Protein AF-A0AA39IF37-F1 (afdb_monomer)

Radius of gyration: 26.63 Å; Cα contacts (8 Å, |Δi|>4): 90; chains: 1; bounding box: 56×26×100 Å

Sequence (165 aa):
MCSSSFPDVAKPKHVRLLFFLTLSLYVSSSVAFTWYSEYILIVRINFGIIYYIMMTFAILLRKHELLIVGAFAIFKTLFSSFMFCVSIYYLWHGEYLTALENLGSVAICALSLYYGYVAYFFYHYHAHLKKVEKDAILEVYESIRRQQYQQTTAQPKEENGSALA

Foldseek 3Di:
DDPPPDQDLVDLVSVVVLLVVLVVVLVVVLVVCVVPDVVVNVVSPVVVVVLSVLQVCCSVVVPCVLVSLLVSLVVLLVVLVVLLVVLVVCCVVVPPPDPVSVVVSVVSNVVSVVSNVVSVSSVVSSVVVVVVVVVVVVVVVVVVVVVVVVVVVPDDPPDDDDDDD

Nearest PDB structures (foldseek):
  6grj-assembly1_I  TM=5.229E-01  e=5.613E+00  Aeromonas hydrophila

Mean predicted aligned error: 9.92 Å

Solvent-accessible surface area (backbone atoms only — not comparable to full-atom values): 9112 Å² total; per-residue (Å²): 137,80,84,75,72,66,81,48,68,90,39,70,68,43,53,51,50,52,48,52,52,52,49,51,52,49,53,52,50,54,58,62,44,50,80,74,39,73,73,65,40,61,62,54,53,57,58,49,51,53,52,52,52,51,43,51,49,21,73,72,65,54,83,54,30,58,64,42,40,43,51,48,16,52,51,29,38,54,51,13,53,51,37,34,53,53,18,54,52,49,60,72,59,35,92,81,48,54,75,66,53,51,52,50,26,53,51,39,34,55,51,13,54,50,35,36,51,51,14,52,52,34,43,52,32,30,55,49,49,55,49,54,53,51,54,52,52,48,53,54,52,51,51,53,52,51,52,51,54,52,56,66,69,66,58,73,90,85,82,83,88,87,89,86,130

Structure (mmCIF, N/CA/C/O backbone):
data_AF-A0AA39IF37-F1
#
_entry.id   AF-A0AA39IF37-F1
#
loop_
_atom_site.group_PDB
_atom_site.id
_atom_site.type_symbol
_atom_site.label_atom_id
_atom_site.label_alt_id
_atom_site.label_comp_id
_atom_site.label_asym_id
_atom_site.label_entity_id
_atom_site.label_seq_id
_atom_site.pdbx_PDB_ins_code
_atom_site.Cartn_x
_atom_site.Cartn_y
_atom_site.Cartn_z
_atom_site.occupancy
_atom_site.B_iso_or_equiv
_atom_site.auth_seq_id
_atom_site.auth_comp_id
_atom_site.auth_asym_id
_atom_site.auth_atom_id
_atom_site.pdbx_PDB_model_num
ATOM 1 N N . MET A 1 1 ? -23.580 0.930 -17.505 1.00 35.38 1 MET A N 1
ATOM 2 C CA . MET A 1 1 ? -23.907 1.098 -16.072 1.00 35.38 1 MET A CA 1
ATOM 3 C C . MET A 1 1 ? -22.943 0.249 -15.247 1.00 35.38 1 MET A C 1
ATOM 5 O O . MET A 1 1 ? -23.265 -0.880 -14.911 1.00 35.38 1 MET A O 1
ATOM 9 N N . CYS A 1 2 ? -21.737 0.749 -14.968 1.00 39.75 2 CYS A N 1
ATOM 10 C CA . CYS A 1 2 ? -20.828 0.104 -14.019 1.00 39.75 2 CYS A CA 1
ATOM 11 C C . CYS A 1 2 ? -21.036 0.784 -12.670 1.00 39.75 2 CYS A C 1
ATOM 13 O O . CYS A 1 2 ? -20.554 1.892 -12.461 1.00 39.75 2 CYS A O 1
ATOM 15 N N . SER A 1 3 ? -21.768 0.140 -11.760 1.00 42.06 3 SER A N 1
ATOM 16 C CA . SER A 1 3 ? -21.639 0.455 -10.337 1.00 42.06 3 SER A CA 1
ATOM 17 C C . SER A 1 3 ? -20.253 -0.032 -9.912 1.00 42.06 3 SER A C 1
ATOM 19 O O . SER A 1 3 ? -20.098 -1.132 -9.389 1.00 42.06 3 SER A O 1
ATOM 21 N N . SER A 1 4 ? -19.213 0.747 -10.219 1.00 47.88 4 SER A N 1
ATOM 22 C CA . SER A 1 4 ? -17.890 0.566 -9.629 1.00 47.88 4 SER A CA 1
ATOM 23 C C . SER A 1 4 ? -17.986 1.065 -8.194 1.00 47.88 4 SER A C 1
ATOM 25 O O . SER A 1 4 ? -17.553 2.170 -7.863 1.00 47.88 4 SER A O 1
ATOM 27 N N . SER A 1 5 ? -18.663 0.286 -7.353 1.00 61.12 5 SER A N 1
ATOM 28 C CA . SER A 1 5 ? -18.686 0.533 -5.922 1.00 61.12 5 SER A CA 1
ATOM 29 C C . SER A 1 5 ? -17.245 0.366 -5.464 1.00 61.12 5 SER A C 1
ATOM 31 O O . SER A 1 5 ? -16.700 -0.737 -5.470 1.00 61.12 5 SER A O 1
ATOM 33 N N . PHE A 1 6 ? -16.610 1.494 -5.166 1.00 63.53 6 PHE A N 1
ATOM 34 C CA . PHE A 1 6 ? -15.283 1.564 -4.577 1.00 63.53 6 PHE A CA 1
ATOM 35 C C . PHE A 1 6 ? -15.160 0.516 -3.459 1.00 63.53 6 PHE A C 1
ATOM 37 O O . PHE A 1 6 ? -16.150 0.292 -2.746 1.00 63.53 6 PHE A O 1
ATOM 44 N N . PRO A 1 7 ? -13.998 -0.139 -3.277 1.00 74.12 7 PRO A N 1
ATOM 45 C CA . PRO A 1 7 ? -13.821 -1.022 -2.140 1.00 74.12 7 PRO A CA 1
ATOM 46 C C . PRO A 1 7 ? -14.127 -0.228 -0.866 1.00 74.12 7 PRO A C 1
ATOM 48 O O . PRO A 1 7 ? -13.520 0.793 -0.565 1.00 74.12 7 PRO A O 1
ATOM 51 N N . ASP A 1 8 ? -15.170 -0.663 -0.178 1.00 80.56 8 ASP A N 1
ATOM 52 C CA . ASP A 1 8 ? -15.618 -0.092 1.085 1.00 80.56 8 ASP A CA 1
ATOM 53 C C . ASP A 1 8 ? -14.685 -0.524 2.226 1.00 80.56 8 ASP A C 1
ATOM 55 O O . ASP A 1 8 ? -14.545 -1.722 2.493 1.00 80.56 8 ASP A O 1
ATOM 59 N N . VAL A 1 9 ? -14.065 0.450 2.899 1.00 83.88 9 VAL A N 1
ATOM 60 C CA . VAL A 1 9 ? -13.174 0.238 4.053 1.00 83.88 9 VAL A CA 1
ATOM 61 C C . VAL A 1 9 ? -13.902 -0.370 5.253 1.00 83.88 9 VAL A C 1
ATOM 63 O O . VAL A 1 9 ? -13.273 -1.045 6.064 1.00 83.88 9 VAL A O 1
ATOM 66 N N . ALA A 1 10 ? -15.222 -0.195 5.357 1.00 81.38 10 ALA A N 1
ATOM 67 C CA . ALA A 1 10 ? -16.020 -0.781 6.431 1.00 81.38 10 ALA A CA 1
ATOM 68 C C . ALA A 1 10 ? -16.251 -2.290 6.233 1.00 81.38 10 ALA A C 1
ATOM 70 O O . ALA A 1 10 ? -16.627 -2.995 7.172 1.00 81.38 10 ALA A O 1
ATOM 71 N N . LYS A 1 11 ? -16.019 -2.820 5.021 1.00 85.69 11 LYS A N 1
ATOM 72 C CA . LYS A 1 11 ? -16.232 -4.237 4.700 1.00 85.69 11 LYS A CA 1
ATOM 73 C C . LYS A 1 11 ? -14.912 -5.015 4.777 1.00 85.69 11 LYS A C 1
ATOM 75 O O . LYS A 1 11 ? -14.094 -4.928 3.859 1.00 85.69 11 LYS A O 1
ATOM 80 N N . PRO A 1 12 ? -14.722 -5.907 5.769 1.00 80.88 12 PRO A N 1
ATOM 81 C CA . PRO A 1 12 ? -13.455 -6.627 5.955 1.00 80.88 12 PRO A CA 1
ATOM 82 C C . PRO A 1 12 ? -13.095 -7.547 4.776 1.00 80.88 12 PRO A C 1
ATOM 84 O O . PRO A 1 12 ? -11.921 -7.822 4.534 1.00 80.88 12 PRO A O 1
ATOM 87 N N . LYS A 1 13 ? -14.089 -8.008 4.000 1.00 85.69 13 LYS A N 1
ATOM 88 C CA . LYS A 1 13 ? -13.855 -8.783 2.769 1.00 85.69 13 LYS A CA 1
ATOM 89 C C . LYS A 1 13 ? -13.112 -7.965 1.705 1.00 85.69 13 LYS A C 1
ATOM 91 O O . LYS A 1 13 ? -12.232 -8.509 1.048 1.00 85.69 13 LYS A O 1
ATOM 96 N N . HIS A 1 14 ? -13.427 -6.676 1.560 1.00 87.62 14 HIS A N 1
ATOM 97 C CA . HIS A 1 14 ? -12.772 -5.799 0.585 1.00 87.62 14 HIS A CA 1
ATOM 98 C C . HIS A 1 14 ? -11.325 -5.508 0.975 1.00 87.62 14 HIS A C 1
ATOM 100 O O . HIS A 1 14 ? -10.438 -5.585 0.130 1.00 87.62 14 HIS A O 1
ATOM 106 N N . VAL A 1 15 ? -11.079 -5.261 2.264 1.00 86.25 15 VAL A N 1
ATOM 107 C CA . VAL A 1 15 ? -9.730 -5.040 2.806 1.00 86.25 15 VAL A CA 1
ATOM 108 C C . VAL A 1 15 ? -8.836 -6.255 2.548 1.00 86.25 15 VAL A C 1
ATOM 110 O O . VAL A 1 15 ? -7.720 -6.111 2.051 1.00 86.25 15 VAL A O 1
ATOM 113 N N . ARG A 1 16 ? -9.344 -7.467 2.815 1.00 85.38 16 ARG A N 1
ATOM 114 C CA . ARG A 1 16 ? -8.620 -8.722 2.549 1.00 85.38 16 ARG A CA 1
ATOM 115 C C . ARG A 1 16 ? -8.357 -8.930 1.062 1.00 85.38 16 ARG A C 1
ATOM 117 O O . ARG A 1 16 ? -7.240 -9.275 0.694 1.00 85.38 16 ARG A O 1
ATOM 124 N N . LEU A 1 17 ? -9.360 -8.707 0.213 1.00 88.00 17 LEU A N 1
ATOM 125 C CA . LEU A 1 17 ? -9.208 -8.850 -1.234 1.00 88.00 17 LEU A CA 1
ATOM 126 C C . LEU A 1 17 ? -8.134 -7.897 -1.774 1.00 88.00 17 LEU A C 1
ATOM 128 O O . LEU A 1 17 ? -7.229 -8.337 -2.480 1.00 88.00 17 LEU A O 1
ATOM 132 N N . LEU A 1 18 ? -8.195 -6.616 -1.395 1.00 88.69 18 LEU A N 1
ATOM 133 C CA . LEU A 1 18 ? -7.212 -5.620 -1.815 1.00 88.69 18 LEU A CA 1
ATOM 134 C C . LEU A 1 18 ? -5.814 -5.956 -1.285 1.00 88.69 18 LEU A C 1
ATOM 136 O O . LEU A 1 18 ? -4.832 -5.800 -2.010 1.00 88.69 18 LEU A O 1
ATOM 140 N N . PHE A 1 19 ? -5.715 -6.461 -0.052 1.00 87.25 19 PHE A N 1
ATOM 141 C CA . PHE A 1 19 ? -4.456 -6.937 0.515 1.00 87.25 19 PHE A CA 1
ATOM 142 C C . PHE A 1 19 ? -3.841 -8.064 -0.326 1.00 87.25 19 PHE A C 1
ATOM 144 O O . PHE A 1 19 ? -2.691 -7.939 -0.746 1.00 87.25 19 PHE A O 1
ATOM 151 N N . PHE A 1 20 ? -4.601 -9.122 -0.630 1.00 87.06 20 PHE A N 1
ATOM 152 C CA . PHE A 1 20 ? -4.110 -10.250 -1.429 1.00 87.06 20 PHE A CA 1
ATOM 153 C C . PHE A 1 20 ? -3.759 -9.848 -2.861 1.00 87.06 20 PHE A C 1
ATOM 155 O O . PHE A 1 20 ? -2.730 -10.279 -3.379 1.00 87.06 20 PHE A O 1
ATOM 162 N N . LEU A 1 21 ? -4.560 -8.980 -3.482 1.00 89.06 21 LEU A N 1
ATOM 163 C CA . LEU A 1 21 ? -4.278 -8.462 -4.820 1.00 89.06 21 LEU A CA 1
ATOM 164 C C . LEU A 1 21 ? -2.980 -7.647 -4.824 1.00 89.06 21 LEU A C 1
ATOM 166 O O . LEU A 1 21 ? -2.109 -7.854 -5.666 1.00 89.06 21 LEU A O 1
ATOM 170 N N . THR A 1 22 ? -2.797 -6.787 -3.822 1.00 89.06 22 THR A N 1
ATOM 171 C CA . THR A 1 22 ? -1.572 -5.996 -3.666 1.00 89.06 22 THR A CA 1
ATOM 172 C C . THR A 1 22 ? -0.368 -6.882 -3.340 1.00 89.06 22 THR A C 1
ATOM 174 O O . THR A 1 22 ? 0.731 -6.591 -3.799 1.00 89.06 22 THR A O 1
ATOM 177 N N . LEU A 1 23 ? -0.529 -7.948 -2.551 1.00 87.19 23 LEU A N 1
ATOM 178 C CA . LEU A 1 23 ? 0.532 -8.921 -2.273 1.00 87.19 23 LEU A CA 1
ATOM 179 C C . LEU A 1 23 ? 0.954 -9.653 -3.550 1.00 87.19 23 LEU A C 1
ATOM 181 O O . LEU A 1 23 ? 2.142 -9.708 -3.854 1.00 87.19 23 LEU A O 1
ATOM 185 N N . SER A 1 24 ? -0.011 -10.162 -4.317 1.00 87.44 24 SER A N 1
ATOM 186 C CA . SER A 1 24 ? 0.248 -10.855 -5.581 1.00 87.44 24 SER A CA 1
ATOM 187 C C . SER A 1 24 ? 0.957 -9.943 -6.585 1.00 87.44 24 SER A C 1
ATOM 189 O O . SER A 1 24 ? 1.975 -10.336 -7.161 1.00 87.44 24 SER A O 1
ATOM 191 N N . LEU A 1 25 ? 0.498 -8.695 -6.726 1.00 88.31 25 LEU A N 1
ATOM 192 C CA . LEU A 1 25 ? 1.142 -7.705 -7.589 1.00 88.31 25 LEU A CA 1
ATOM 193 C C . LEU A 1 25 ? 2.558 -7.370 -7.107 1.00 88.31 25 LEU A C 1
ATOM 195 O O . LEU A 1 25 ? 3.481 -7.261 -7.911 1.00 88.31 25 LEU A O 1
ATOM 199 N N . TYR A 1 26 ? 2.754 -7.249 -5.795 1.00 86.12 26 TYR A N 1
ATOM 200 C CA . TYR A 1 26 ? 4.061 -6.979 -5.210 1.00 86.12 26 TYR A CA 1
ATOM 201 C C . TYR A 1 26 ? 5.053 -8.117 -5.466 1.00 86.12 26 TYR A C 1
ATOM 203 O O . TYR A 1 26 ? 6.154 -7.846 -5.946 1.00 86.12 26 TYR A O 1
ATOM 211 N N . VAL A 1 27 ? 4.659 -9.374 -5.251 1.00 84.00 27 VAL A N 1
ATOM 212 C CA . VAL A 1 27 ? 5.496 -10.548 -5.552 1.00 84.00 27 VAL A CA 1
ATOM 213 C C . VAL A 1 27 ? 5.802 -10.620 -7.048 1.00 84.00 27 VAL A C 1
ATOM 215 O O . VAL A 1 27 ? 6.967 -10.714 -7.423 1.00 84.00 27 VAL A O 1
ATOM 218 N N . SER A 1 28 ? 4.785 -10.478 -7.903 1.00 85.38 28 SER A N 1
ATOM 219 C CA . SER A 1 28 ? 4.951 -10.528 -9.364 1.00 85.38 28 SER A CA 1
ATOM 220 C C . SER A 1 28 ? 5.889 -9.430 -9.867 1.00 85.38 28 SER A C 1
ATOM 222 O O . SER A 1 28 ? 6.801 -9.694 -10.644 1.00 85.38 28 SER A O 1
ATOM 224 N N . SER A 1 29 ? 5.716 -8.200 -9.371 1.00 80.44 29 SER A N 1
ATOM 225 C CA . SER A 1 29 ? 6.601 -7.085 -9.714 1.00 80.44 29 SER A CA 1
ATOM 226 C C . SER A 1 29 ? 8.022 -7.314 -9.195 1.00 80.44 29 SER A C 1
ATOM 228 O O . SER A 1 29 ? 8.975 -7.057 -9.917 1.00 80.44 29 SER A O 1
ATOM 230 N N . SER A 1 30 ? 8.189 -7.869 -7.993 1.00 79.31 30 SER A N 1
ATOM 231 C CA . SER A 1 30 ? 9.510 -8.183 -7.434 1.00 79.31 30 SER A CA 1
ATOM 232 C C . SER A 1 30 ? 10.270 -9.203 -8.286 1.00 79.31 30 SER A C 1
ATOM 234 O O . SER A 1 30 ? 11.459 -9.004 -8.532 1.00 79.31 30 SER A O 1
ATOM 236 N N . VAL A 1 31 ? 9.579 -10.235 -8.789 1.00 78.56 31 VAL A N 1
ATOM 237 C CA . VAL A 1 31 ? 10.140 -11.233 -9.720 1.00 78.56 31 VAL A CA 1
ATOM 238 C C . VAL A 1 31 ? 10.467 -10.610 -11.085 1.00 78.56 31 VAL A C 1
ATOM 240 O O . VAL A 1 31 ? 11.534 -10.846 -11.645 1.00 78.56 31 VAL A O 1
ATOM 243 N N . ALA A 1 32 ? 9.587 -9.759 -11.618 1.00 76.50 32 ALA A N 1
ATOM 244 C CA . ALA A 1 32 ? 9.827 -9.088 -12.898 1.00 76.50 32 ALA A CA 1
ATOM 245 C C . ALA A 1 32 ? 11.033 -8.132 -12.835 1.00 76.50 32 ALA A C 1
ATOM 247 O O . ALA A 1 32 ? 11.855 -8.098 -13.747 1.00 76.50 32 ALA A O 1
ATOM 248 N N . PHE A 1 33 ? 11.187 -7.392 -11.733 1.00 70.25 33 PHE A N 1
ATOM 249 C CA . PHE A 1 33 ? 12.320 -6.483 -11.530 1.00 70.25 33 PHE A CA 1
ATOM 250 C C . PHE A 1 33 ? 13.620 -7.199 -11.152 1.00 70.25 33 PHE A C 1
ATOM 252 O O . PHE A 1 33 ? 14.677 -6.570 -11.196 1.00 70.25 33 PHE A O 1
ATOM 259 N N . THR A 1 34 ? 13.579 -8.501 -10.839 1.00 69.56 34 THR A N 1
ATOM 260 C CA . THR A 1 34 ? 14.799 -9.285 -10.582 1.00 69.56 34 THR A CA 1
ATOM 261 C C . THR A 1 34 ? 15.707 -9.362 -11.787 1.00 69.56 34 THR A C 1
ATOM 263 O O . THR A 1 34 ? 16.922 -9.413 -11.648 1.00 69.56 34 THR A O 1
ATOM 266 N N . TRP A 1 35 ? 15.111 -9.290 -12.969 1.00 64.12 35 TRP A N 1
ATOM 267 C CA . TRP A 1 35 ? 15.824 -9.300 -14.232 1.00 64.12 35 TRP A CA 1
ATOM 268 C C . TRP A 1 35 ? 16.484 -7.952 -14.554 1.00 64.12 35 TRP A C 1
ATOM 270 O O . TRP A 1 35 ? 17.293 -7.884 -15.470 1.00 64.12 35 TRP A O 1
ATOM 280 N N . TYR A 1 36 ? 16.149 -6.885 -13.816 1.00 63.72 36 TYR A N 1
ATOM 281 C CA . TYR A 1 36 ? 16.567 -5.516 -14.127 1.00 63.72 36 TYR A CA 1
ATOM 282 C C . TYR A 1 36 ? 17.746 -5.011 -13.291 1.00 63.72 36 TYR A C 1
ATOM 284 O O . TYR A 1 36 ? 18.561 -4.235 -13.778 1.00 63.72 36 TYR A O 1
ATOM 292 N N . SER A 1 37 ? 17.823 -5.381 -12.009 1.00 58.88 37 SER A N 1
ATOM 293 C CA . SER A 1 37 ? 18.896 -4.924 -11.118 1.00 58.88 37 SER A CA 1
ATOM 294 C C . SER A 1 37 ? 18.977 -5.778 -9.854 1.00 58.88 37 SER A C 1
ATOM 296 O O . SER A 1 37 ? 18.038 -5.813 -9.056 1.00 58.88 37 SER A O 1
ATOM 298 N N . GLU A 1 38 ? 20.126 -6.420 -9.636 1.00 59.66 38 GLU A N 1
ATOM 299 C CA . GLU A 1 38 ? 20.366 -7.302 -8.484 1.00 59.66 38 GLU A CA 1
ATOM 300 C C . GLU A 1 38 ? 20.414 -6.546 -7.142 1.00 59.66 38 GLU A C 1
ATOM 302 O O . GLU A 1 38 ? 19.944 -7.049 -6.122 1.00 59.66 38 GLU A O 1
ATOM 307 N N . TYR A 1 39 ? 20.918 -5.306 -7.122 1.00 57.94 39 TYR A N 1
ATOM 308 C CA . TYR A 1 39 ? 21.090 -4.532 -5.881 1.00 57.94 39 TYR A CA 1
ATOM 309 C C . TYR A 1 39 ? 19.786 -3.922 -5.356 1.00 57.94 39 TYR A C 1
ATOM 311 O O . TYR A 1 39 ? 19.521 -3.937 -4.151 1.00 57.94 39 TYR A O 1
ATOM 319 N N . ILE A 1 40 ? 18.932 -3.423 -6.254 1.00 58.66 40 ILE A N 1
ATOM 320 C CA . ILE A 1 40 ? 17.612 -2.879 -5.891 1.00 58.66 40 ILE A CA 1
ATOM 321 C C . ILE A 1 40 ? 16.699 -3.996 -5.346 1.00 58.66 40 ILE A C 1
ATOM 323 O O . ILE A 1 40 ? 15.783 -3.738 -4.557 1.00 58.66 40 ILE A O 1
ATOM 327 N N . LEU A 1 41 ? 16.987 -5.247 -5.712 1.00 56.38 41 LEU A N 1
ATOM 328 C CA . LEU A 1 41 ? 16.248 -6.427 -5.299 1.00 56.38 41 LEU A CA 1
ATOM 329 C C . LEU A 1 41 ? 16.305 -6.697 -3.794 1.00 56.38 41 LEU A C 1
ATOM 331 O O . LEU A 1 41 ? 15.267 -6.891 -3.159 1.00 56.38 41 LEU A O 1
ATOM 335 N N . ILE A 1 42 ? 17.515 -6.710 -3.229 1.00 56.53 42 ILE A N 1
ATOM 336 C CA . ILE A 1 42 ? 17.755 -7.171 -1.856 1.00 56.53 42 ILE A CA 1
ATOM 337 C C . ILE A 1 42 ? 17.030 -6.259 -0.866 1.00 56.53 42 ILE A C 1
ATOM 339 O O . ILE A 1 42 ? 16.389 -6.736 0.069 1.00 56.53 42 ILE A O 1
ATOM 343 N N . VAL A 1 43 ? 17.056 -4.947 -1.101 1.00 60.03 43 VAL A N 1
ATOM 344 C CA . VAL A 1 43 ? 16.378 -3.984 -0.226 1.00 60.03 43 VAL A CA 1
ATOM 345 C C . VAL A 1 43 ? 14.861 -4.027 -0.436 1.00 60.03 43 VAL A C 1
ATOM 347 O O . VAL A 1 43 ? 14.111 -4.050 0.539 1.00 60.03 43 VAL A O 1
ATOM 350 N N . ARG A 1 44 ? 14.367 -4.097 -1.682 1.00 64.31 44 ARG A N 1
ATOM 351 C CA . ARG A 1 44 ? 12.912 -4.090 -1.928 1.00 64.31 44 ARG A CA 1
ATOM 352 C C . ARG A 1 44 ? 12.234 -5.340 -1.393 1.00 64.31 44 ARG A C 1
ATOM 354 O O . ARG A 1 44 ? 11.215 -5.185 -0.725 1.00 64.31 44 ARG A O 1
ATOM 361 N N . ILE A 1 45 ? 12.779 -6.527 -1.668 1.00 66.19 45 ILE A N 1
ATOM 362 C CA . ILE A 1 45 ? 12.160 -7.817 -1.330 1.00 66.19 45 ILE A CA 1
ATOM 363 C C . ILE A 1 45 ? 12.151 -8.048 0.182 1.00 66.19 45 ILE A C 1
ATOM 365 O O . ILE A 1 45 ? 11.098 -8.357 0.740 1.00 66.19 45 ILE A O 1
ATOM 369 N N . ASN A 1 46 ? 13.282 -7.848 0.865 1.00 66.25 46 ASN A N 1
ATOM 370 C CA . ASN A 1 46 ? 13.375 -8.167 2.291 1.00 66.25 46 ASN A CA 1
ATOM 371 C C . ASN A 1 46 ? 12.470 -7.269 3.142 1.00 66.25 46 ASN A C 1
ATOM 373 O O . ASN A 1 46 ? 11.720 -7.770 3.979 1.00 66.25 46 ASN A O 1
ATOM 377 N N . PHE A 1 47 ? 12.463 -5.955 2.891 1.00 68.88 47 PHE A N 1
ATOM 378 C CA . PHE A 1 47 ? 11.613 -5.049 3.663 1.00 68.88 47 PHE A CA 1
ATOM 379 C C . PHE A 1 47 ? 10.127 -5.254 3.360 1.00 68.88 47 PHE A C 1
ATOM 381 O O . PHE A 1 47 ? 9.323 -5.315 4.288 1.00 68.88 47 PHE A O 1
ATOM 388 N N . GLY A 1 48 ? 9.734 -5.410 2.092 1.00 74.12 48 GLY A N 1
ATOM 389 C CA . GLY A 1 48 ? 8.316 -5.573 1.778 1.00 74.12 48 GLY A CA 1
ATOM 390 C C . GLY A 1 48 ? 7.742 -6.905 2.256 1.00 74.12 48 GLY A C 1
ATOM 391 O O . GLY A 1 48 ? 6.649 -6.896 2.820 1.00 74.12 48 GLY A O 1
ATOM 392 N N . ILE A 1 49 ? 8.470 -8.022 2.131 1.00 79.00 49 ILE A N 1
ATOM 393 C CA . ILE A 1 49 ? 8.006 -9.327 2.636 1.00 79.00 49 ILE A CA 1
ATOM 394 C C . ILE A 1 49 ? 7.711 -9.263 4.138 1.00 79.00 49 ILE A C 1
ATOM 396 O O . ILE A 1 49 ? 6.646 -9.717 4.557 1.00 79.00 49 ILE A O 1
ATOM 400 N N . ILE A 1 50 ? 8.587 -8.642 4.936 1.00 79.81 50 ILE A N 1
ATOM 401 C CA . ILE A 1 50 ? 8.376 -8.496 6.385 1.00 79.81 50 ILE A CA 1
ATOM 402 C C . ILE A 1 50 ? 7.066 -7.749 6.671 1.00 79.81 50 ILE A C 1
ATOM 404 O O . ILE A 1 50 ? 6.248 -8.233 7.453 1.00 79.81 50 ILE A O 1
ATOM 408 N N . TYR A 1 51 ? 6.806 -6.627 5.991 1.00 78.31 51 TYR A N 1
ATOM 409 C CA . TYR A 1 51 ? 5.559 -5.873 6.174 1.00 78.31 51 TYR A CA 1
ATOM 410 C C . TYR A 1 51 ? 4.312 -6.656 5.740 1.00 78.31 51 TYR A C 1
ATOM 412 O O . TYR A 1 51 ? 3.276 -6.562 6.398 1.00 78.31 51 TYR A O 1
ATOM 420 N N . TYR A 1 52 ? 4.388 -7.460 4.677 1.00 81.06 52 TYR A N 1
ATOM 421 C CA . TYR A 1 52 ? 3.271 -8.316 4.262 1.00 81.06 52 TYR A CA 1
AT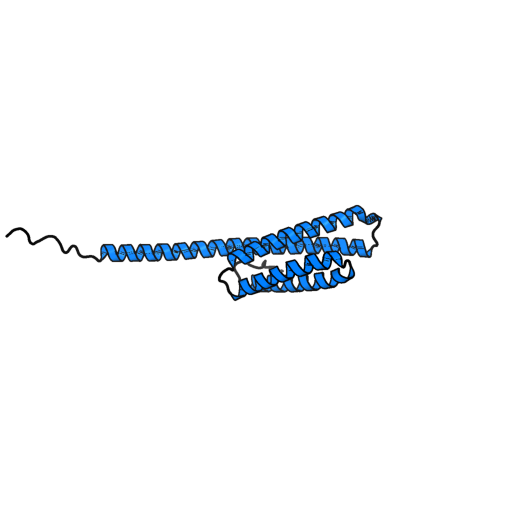OM 422 C C . TYR A 1 52 ? 3.018 -9.477 5.231 1.00 81.06 52 TYR A C 1
ATOM 424 O O . TYR A 1 52 ? 1.859 -9.806 5.498 1.00 81.06 52 TYR A O 1
ATOM 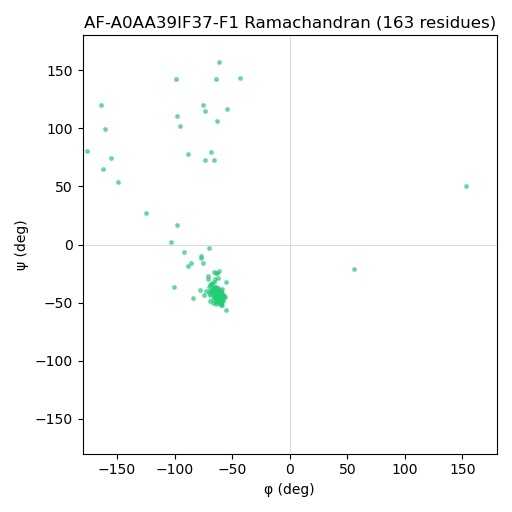432 N N . ILE A 1 53 ? 4.070 -10.066 5.804 1.00 82.62 53 ILE A N 1
ATOM 433 C CA . ILE A 1 53 ? 3.948 -11.083 6.854 1.00 82.62 53 ILE A CA 1
ATOM 434 C C . ILE A 1 53 ? 3.312 -10.462 8.102 1.00 82.62 53 ILE A C 1
ATOM 436 O O . ILE A 1 53 ? 2.314 -10.984 8.600 1.00 82.62 53 ILE A O 1
ATOM 440 N N . MET A 1 54 ? 3.814 -9.310 8.559 1.00 81.00 54 MET A N 1
ATOM 441 C CA . MET A 1 54 ? 3.244 -8.586 9.700 1.00 81.00 54 MET A CA 1
ATOM 442 C C . MET A 1 54 ? 1.770 -8.240 9.474 1.00 81.00 54 MET A C 1
ATOM 444 O O . MET A 1 54 ? 0.949 -8.466 10.358 1.00 81.00 54 MET A O 1
ATOM 448 N N . MET A 1 55 ? 1.413 -7.754 8.283 1.00 79.31 55 MET A N 1
ATOM 449 C CA . MET A 1 55 ? 0.028 -7.433 7.930 1.00 79.31 55 MET A CA 1
ATOM 450 C C . MET A 1 55 ? -0.868 -8.680 7.890 1.00 79.31 55 MET A C 1
ATOM 452 O O . MET A 1 55 ? -2.014 -8.634 8.332 1.00 79.31 55 MET A O 1
ATOM 456 N N . THR A 1 56 ? -0.344 -9.822 7.436 1.00 81.56 56 THR A N 1
ATOM 457 C CA . THR A 1 56 ? -1.065 -11.105 7.484 1.00 81.56 56 THR A CA 1
ATOM 458 C C . THR A 1 56 ? -1.342 -11.516 8.930 1.00 81.56 56 THR A C 1
ATOM 460 O O . THR A 1 56 ? -2.479 -11.844 9.272 1.00 81.56 56 THR A O 1
ATOM 463 N N . PHE A 1 57 ? -0.339 -11.417 9.809 1.00 79.19 57 PHE A N 1
ATOM 464 C CA . PHE A 1 57 ? -0.522 -11.652 11.241 1.00 79.19 57 PHE A CA 1
ATOM 465 C C . PHE A 1 57 ? -1.499 -10.658 11.875 1.00 79.19 57 PHE A C 1
ATOM 467 O O . PHE A 1 57 ? -2.307 -11.066 12.702 1.00 79.19 57 PHE A O 1
ATOM 474 N N . ALA A 1 58 ? -1.496 -9.389 11.466 1.00 77.38 58 ALA A N 1
ATOM 475 C CA . ALA A 1 58 ? -2.439 -8.384 11.953 1.00 77.38 58 ALA A CA 1
ATOM 476 C C . ALA A 1 58 ? -3.891 -8.738 11.620 1.00 77.38 58 ALA A C 1
ATOM 478 O O . ALA A 1 58 ? -4.751 -8.718 12.500 1.00 77.38 58 ALA A O 1
ATOM 479 N N . ILE A 1 59 ? -4.144 -9.122 10.365 1.00 73.88 59 ILE A N 1
ATOM 480 C CA . ILE A 1 59 ? -5.475 -9.501 9.873 1.00 73.88 59 ILE A CA 1
ATOM 481 C C . ILE A 1 59 ? -5.981 -10.784 10.558 1.00 73.88 59 ILE A C 1
ATOM 483 O O . ILE A 1 59 ? -7.192 -10.944 10.747 1.00 73.88 59 ILE A O 1
ATOM 487 N N . LEU A 1 60 ? -5.076 -11.704 10.915 1.00 76.00 60 LEU A N 1
ATOM 488 C CA . LEU A 1 60 ? -5.414 -12.973 11.564 1.00 76.00 60 LEU A CA 1
ATOM 489 C C . LEU A 1 60 ? -5.576 -12.846 13.085 1.00 76.00 60 LEU A C 1
ATOM 491 O O . LEU A 1 60 ? -6.548 -13.360 13.632 1.00 76.00 60 LEU A O 1
ATOM 495 N N . LEU A 1 61 ? -4.650 -12.167 13.766 1.00 74.12 61 LEU A N 1
ATOM 496 C CA . LEU A 1 61 ? -4.593 -12.112 15.230 1.00 74.12 61 LEU A CA 1
ATOM 497 C C . LEU A 1 61 ? -5.426 -10.975 15.834 1.00 74.12 61 LEU A C 1
ATOM 499 O O . LEU A 1 61 ? -5.716 -11.037 17.026 1.00 74.12 61 LEU A O 1
ATOM 503 N N . ARG A 1 62 ? -5.803 -9.951 15.049 1.00 73.94 62 ARG A N 1
ATOM 504 C CA . ARG A 1 62 ? -6.625 -8.766 15.402 1.00 73.94 62 ARG A CA 1
ATOM 505 C C . ARG A 1 62 ? -6.154 -7.889 16.577 1.00 73.94 62 ARG A C 1
ATOM 507 O O . ARG A 1 62 ? -6.507 -6.719 16.638 1.00 73.94 62 ARG A O 1
ATOM 514 N N . LYS A 1 63 ? -5.322 -8.397 17.488 1.00 73.31 63 LYS A N 1
ATOM 515 C CA . LYS A 1 63 ? -4.924 -7.739 18.745 1.00 73.31 63 LYS A CA 1
ATOM 516 C C . LYS A 1 63 ? -4.115 -6.453 18.543 1.00 73.31 63 LYS A C 1
ATOM 518 O O . LYS A 1 63 ? -4.191 -5.547 19.360 1.00 73.31 63 LYS A O 1
ATOM 523 N N . HIS A 1 64 ? -3.353 -6.374 17.454 1.00 77.00 64 HIS A N 1
ATOM 524 C CA . HIS A 1 64 ? -2.535 -5.208 17.097 1.00 77.00 64 HIS A CA 1
ATOM 525 C C . HIS A 1 64 ? -2.867 -4.689 15.691 1.00 77.00 64 HIS A C 1
ATOM 527 O O . HIS A 1 64 ? -2.011 -4.116 15.017 1.00 77.00 64 HIS A O 1
ATOM 533 N N . GLU A 1 65 ? -4.105 -4.914 15.234 1.00 81.44 65 GLU A N 1
ATOM 534 C CA . GLU A 1 65 ? -4.533 -4.593 13.870 1.00 81.44 65 GLU A CA 1
ATOM 535 C C . GLU A 1 65 ? -4.343 -3.107 13.548 1.00 81.44 65 GLU A C 1
ATOM 537 O O . GLU A 1 65 ? -3.755 -2.782 12.522 1.00 81.44 65 GLU A O 1
ATOM 542 N N . LEU A 1 66 ? -4.725 -2.210 14.463 1.00 84.25 66 LEU A N 1
ATOM 543 C CA . LEU A 1 66 ? -4.585 -0.764 14.288 1.00 84.25 66 LEU A CA 1
ATOM 544 C C . LEU A 1 66 ? -3.133 -0.353 13.973 1.00 84.25 66 LEU A C 1
ATOM 546 O O . LEU A 1 66 ? -2.859 0.248 12.936 1.00 84.25 66 LEU A O 1
ATOM 550 N N . LEU A 1 67 ? -2.186 -0.718 14.842 1.00 84.12 67 LEU A N 1
ATOM 551 C CA . LEU A 1 67 ? -0.787 -0.303 14.713 1.00 84.12 67 LEU A CA 1
ATOM 552 C C . LEU A 1 67 ? -0.150 -0.855 13.434 1.00 84.12 67 LEU A C 1
ATOM 554 O O . LEU A 1 67 ? 0.557 -0.131 12.731 1.00 84.12 67 LEU A O 1
ATOM 558 N N . ILE A 1 68 ? -0.425 -2.119 13.105 1.00 85.69 68 ILE A N 1
ATOM 559 C CA . ILE A 1 68 ? 0.178 -2.768 11.939 1.00 85.69 68 ILE A CA 1
ATOM 560 C C . ILE A 1 68 ? -0.415 -2.221 10.635 1.00 85.69 68 ILE A C 1
ATOM 562 O O . ILE A 1 68 ? 0.337 -1.958 9.698 1.00 85.69 68 ILE A O 1
ATOM 566 N N . VAL A 1 69 ? -1.728 -1.977 10.576 1.00 87.50 69 VAL A N 1
ATOM 567 C CA . VAL A 1 69 ? -2.377 -1.343 9.415 1.00 87.50 69 VAL A CA 1
ATOM 568 C C . VAL A 1 69 ? -1.826 0.069 9.196 1.00 87.50 69 VAL A C 1
ATOM 570 O O . VAL A 1 69 ? -1.526 0.442 8.061 1.00 87.50 69 VAL A O 1
ATOM 573 N N . GLY A 1 70 ? -1.651 0.847 10.270 1.00 85.75 70 GLY A N 1
ATOM 574 C CA . GLY A 1 70 ? -1.058 2.184 10.201 1.00 85.75 70 GLY A CA 1
ATOM 575 C C . GLY A 1 70 ? 0.383 2.156 9.680 1.00 85.75 70 GLY A C 1
ATOM 576 O O . GLY A 1 70 ? 0.719 2.886 8.746 1.00 85.75 70 GLY A O 1
ATOM 577 N N . ALA A 1 71 ? 1.216 1.260 10.219 1.00 86.19 71 ALA A N 1
ATOM 578 C CA . ALA A 1 71 ? 2.589 1.064 9.754 1.00 86.19 71 ALA A CA 1
ATOM 579 C C . ALA A 1 71 ? 2.643 0.614 8.283 1.00 86.19 71 ALA A C 1
ATOM 581 O O . ALA A 1 71 ? 3.457 1.119 7.510 1.00 86.19 71 ALA A O 1
ATOM 582 N N . PHE A 1 72 ? 1.737 -0.277 7.869 1.00 88.06 72 PHE A N 1
ATOM 583 C CA . PHE A 1 72 ? 1.617 -0.728 6.484 1.00 88.06 72 PHE A CA 1
ATOM 584 C C . PHE A 1 72 ? 1.251 0.418 5.531 1.00 88.06 72 PHE A C 1
ATOM 586 O O . PHE A 1 72 ? 1.853 0.540 4.463 1.00 88.06 72 PHE A O 1
ATOM 593 N N . ALA A 1 73 ? 0.312 1.289 5.918 1.00 89.12 73 ALA A N 1
ATOM 594 C CA . ALA A 1 73 ? -0.062 2.455 5.120 1.00 89.12 73 ALA A CA 1
ATOM 595 C C . ALA A 1 73 ? 1.127 3.414 4.931 1.00 89.12 73 ALA A C 1
ATOM 597 O O . ALA A 1 73 ? 1.4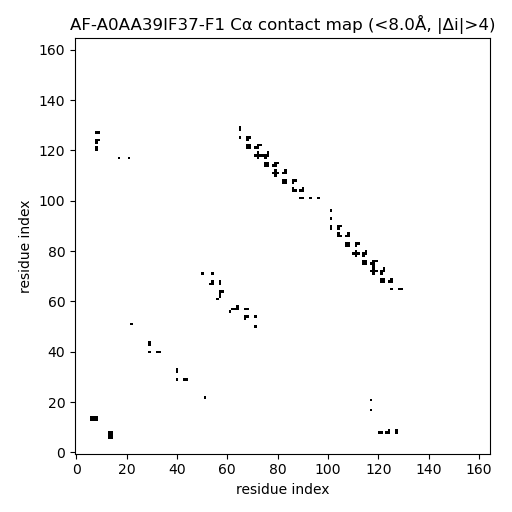24 3.800 3.802 1.00 89.12 73 ALA A O 1
ATOM 598 N N . ILE A 1 74 ? 1.860 3.732 6.006 1.00 89.00 74 ILE A N 1
ATOM 599 C CA . ILE A 1 74 ? 3.058 4.589 5.944 1.00 89.00 74 ILE A CA 1
ATOM 600 C C . ILE A 1 74 ? 4.132 3.960 5.051 1.00 89.00 74 ILE A C 1
ATOM 602 O O . ILE A 1 74 ? 4.676 4.631 4.172 1.00 89.00 74 ILE A O 1
ATOM 606 N N . PHE A 1 75 ? 4.407 2.666 5.233 1.00 87.44 75 PHE A N 1
ATOM 607 C CA . PHE A 1 75 ? 5.359 1.932 4.402 1.00 87.44 75 PHE A CA 1
ATOM 608 C C . PHE A 1 75 ? 4.987 2.005 2.916 1.00 87.44 75 PHE A C 1
ATOM 610 O O . PHE A 1 75 ? 5.845 2.280 2.077 1.00 87.44 75 PHE A O 1
ATOM 617 N N . LYS A 1 76 ? 3.705 1.814 2.576 1.00 87.38 76 LYS A N 1
ATOM 618 C CA . LYS A 1 76 ? 3.231 1.910 1.191 1.00 87.38 76 LYS A CA 1
ATOM 619 C C . LYS A 1 76 ? 3.351 3.317 0.620 1.00 87.38 76 LYS A C 1
ATOM 621 O O . LYS A 1 76 ? 3.754 3.431 -0.534 1.00 87.38 76 LYS A O 1
ATOM 626 N N . THR A 1 77 ? 3.092 4.359 1.407 1.00 90.06 77 THR A N 1
ATOM 627 C CA . THR A 1 77 ? 3.323 5.747 0.983 1.00 90.06 77 THR A CA 1
ATOM 628 C C . THR A 1 77 ? 4.797 5.986 0.675 1.00 90.06 77 THR A C 1
ATOM 630 O O . THR A 1 77 ? 5.117 6.461 -0.410 1.00 90.06 77 THR A O 1
ATOM 633 N N . LEU A 1 78 ? 5.708 5.605 1.578 1.00 88.81 78 LEU A N 1
ATOM 634 C CA . LEU A 1 78 ? 7.150 5.778 1.368 1.00 88.81 78 LEU A CA 1
ATOM 635 C C . LEU A 1 78 ? 7.640 5.005 0.139 1.00 88.81 78 LEU A C 1
ATOM 637 O O . LEU A 1 78 ? 8.364 5.551 -0.692 1.00 88.81 78 LEU A O 1
ATOM 641 N N . PHE A 1 79 ? 7.198 3.756 -0.008 1.00 85.75 79 PHE A N 1
ATOM 642 C CA . PHE A 1 79 ? 7.530 2.921 -1.158 1.00 85.75 79 PHE A CA 1
ATOM 643 C C . PHE A 1 79 ? 6.998 3.508 -2.469 1.00 85.75 79 PHE A C 1
ATOM 645 O O . PHE A 1 79 ? 7.719 3.548 -3.463 1.00 85.75 79 PHE A O 1
ATOM 652 N N . SER A 1 80 ? 5.752 3.985 -2.467 1.00 89.88 80 SER A N 1
ATOM 653 C CA . SER A 1 80 ? 5.126 4.658 -3.604 1.00 89.88 80 SER A CA 1
ATOM 654 C C . SER A 1 80 ? 5.902 5.910 -4.002 1.00 89.88 80 SER A C 1
ATOM 656 O O . SER A 1 80 ? 6.270 6.049 -5.164 1.00 89.88 80 SER A O 1
ATOM 658 N N . SER A 1 81 ? 6.193 6.801 -3.051 1.00 88.69 81 SER A N 1
ATOM 659 C CA . SER A 1 81 ? 6.925 8.043 -3.315 1.00 88.69 81 SER A CA 1
ATOM 660 C C . SER A 1 81 ? 8.329 7.772 -3.849 1.00 88.69 81 SER A C 1
ATOM 662 O O . SER A 1 81 ? 8.736 8.383 -4.831 1.00 88.69 81 SER A O 1
ATOM 664 N N . PHE A 1 82 ? 9.047 6.810 -3.263 1.00 86.31 82 PHE A N 1
ATOM 665 C CA . PHE A 1 82 ? 10.360 6.398 -3.758 1.00 86.31 82 PHE A CA 1
ATOM 666 C C . PHE A 1 82 ? 10.287 5.887 -5.204 1.00 86.31 82 PHE A C 1
ATOM 668 O O . PHE A 1 82 ? 11.043 6.340 -6.059 1.00 86.31 82 PHE A O 1
ATOM 675 N N . MET A 1 83 ? 9.340 4.991 -5.495 1.00 84.44 83 MET A N 1
ATOM 676 C CA . MET A 1 83 ? 9.127 4.441 -6.838 1.00 84.44 83 MET A CA 1
ATOM 677 C C . MET A 1 83 ? 8.769 5.512 -7.866 1.00 84.44 83 MET A C 1
ATOM 679 O O . MET A 1 83 ? 9.258 5.468 -8.993 1.00 84.44 83 MET A O 1
ATOM 683 N N . PHE A 1 84 ? 7.939 6.476 -7.472 1.00 89.00 84 PHE A N 1
ATOM 684 C CA . PHE A 1 84 ? 7.570 7.602 -8.316 1.00 89.00 84 PHE A CA 1
ATOM 685 C C . PHE A 1 84 ? 8.791 8.473 -8.635 1.00 89.00 84 PHE A C 1
ATOM 687 O O . PHE A 1 84 ? 9.063 8.729 -9.804 1.00 89.00 84 PHE A O 1
ATOM 694 N N . CYS A 1 85 ? 9.588 8.847 -7.626 1.00 87.06 85 CYS A N 1
ATOM 695 C CA . CYS A 1 85 ? 10.813 9.626 -7.830 1.00 87.06 85 CYS A CA 1
ATOM 696 C C . CYS A 1 85 ? 11.809 8.914 -8.755 1.00 87.06 85 CYS A C 1
ATOM 698 O O . CYS A 1 85 ? 12.340 9.536 -9.671 1.00 87.06 85 CYS A O 1
ATOM 700 N N . VAL A 1 86 ? 12.032 7.612 -8.546 1.00 83.81 86 VAL A N 1
ATOM 701 C CA . VAL A 1 86 ? 12.916 6.800 -9.396 1.00 83.81 86 VAL A CA 1
ATOM 702 C C . VAL A 1 86 ? 12.402 6.760 -10.837 1.00 83.81 86 VAL A C 1
ATOM 704 O O . VAL A 1 86 ? 13.174 6.966 -11.767 1.00 83.81 86 VAL A O 1
ATOM 707 N N . SER A 1 87 ? 11.099 6.548 -11.032 1.00 85.69 87 SER A N 1
ATOM 708 C CA . SER A 1 87 ? 10.484 6.538 -12.362 1.00 85.69 87 SER A CA 1
ATOM 709 C C . SER A 1 87 ? 10.658 7.870 -13.095 1.00 85.69 87 SER A C 1
ATOM 711 O O . SER A 1 87 ? 11.117 7.882 -14.235 1.00 85.69 87 SER A O 1
ATOM 713 N N . ILE A 1 88 ? 10.344 8.990 -12.435 1.00 89.12 88 ILE A N 1
ATOM 714 C CA . ILE A 1 88 ? 10.493 10.327 -13.022 1.00 89.12 88 ILE A CA 1
ATOM 715 C C . ILE A 1 88 ? 11.962 10.618 -13.341 1.00 89.12 88 ILE A C 1
ATOM 717 O O . ILE A 1 88 ? 12.250 11.164 -14.401 1.00 89.12 88 ILE A O 1
ATOM 721 N N . TYR A 1 89 ? 12.891 10.209 -12.473 1.00 86.81 89 TYR A N 1
ATOM 722 C CA . TYR A 1 89 ? 14.324 10.357 -12.717 1.00 86.81 89 TYR A CA 1
ATOM 723 C C . TYR A 1 89 ? 14.776 9.633 -13.996 1.00 86.81 89 TYR A C 1
ATOM 725 O O . TYR A 1 89 ? 15.456 10.245 -14.823 1.00 86.81 89 TYR A O 1
ATOM 733 N N . TYR A 1 90 ? 14.361 8.373 -14.189 1.00 83.12 90 TYR A N 1
ATOM 734 C CA . TYR A 1 90 ? 14.685 7.607 -15.398 1.00 83.12 90 TYR A CA 1
ATOM 735 C C . TYR A 1 90 ? 14.015 8.175 -16.652 1.00 83.12 90 TYR A C 1
ATOM 737 O O . TYR A 1 90 ? 14.667 8.272 -17.686 1.00 83.12 90 TYR A O 1
ATOM 745 N N . LEU A 1 91 ? 12.753 8.612 -16.562 1.00 85.88 91 LEU A N 1
ATOM 746 C CA . LEU A 1 91 ? 12.060 9.254 -17.686 1.00 85.88 91 LEU A CA 1
ATOM 747 C C . LEU A 1 91 ? 12.728 10.573 -18.095 1.00 85.88 91 LEU A C 1
ATOM 749 O O . LEU A 1 91 ? 12.813 10.871 -19.282 1.00 85.88 91 LEU A O 1
ATOM 753 N N . TRP A 1 92 ? 13.224 11.346 -17.127 1.00 87.25 92 TRP A N 1
ATOM 754 C CA . TRP A 1 92 ? 13.909 12.614 -17.384 1.00 87.25 92 TRP A CA 1
ATOM 755 C C . TRP A 1 92 ? 15.276 12.426 -18.056 1.00 87.25 92 TRP A C 1
ATOM 757 O O . TRP A 1 92 ? 15.663 13.235 -18.890 1.00 87.25 92 TRP A O 1
ATOM 767 N N . HIS A 1 93 ? 16.001 11.352 -17.725 1.00 83.31 93 HIS A N 1
ATOM 768 C CA . HIS A 1 93 ? 17.314 11.031 -18.308 1.00 83.31 93 HIS A CA 1
ATOM 769 C C . HIS A 1 93 ? 17.224 9.997 -19.447 1.00 83.31 93 HIS A C 1
ATOM 771 O O . HIS A 1 93 ? 18.225 9.383 -19.821 1.00 83.31 93 HIS A O 1
ATOM 777 N N . GLY A 1 94 ? 16.024 9.793 -19.998 1.00 71.19 94 GLY A N 1
ATOM 778 C CA . GLY A 1 94 ? 15.712 8.702 -20.921 1.00 71.19 94 GLY A CA 1
ATOM 779 C C . GLY A 1 94 ? 16.333 8.801 -22.313 1.00 71.19 94 GLY A C 1
ATOM 780 O O . GLY A 1 94 ? 16.181 7.866 -23.096 1.00 71.19 94 GLY A O 1
ATOM 781 N N . GLU A 1 95 ? 17.061 9.878 -22.625 1.00 72.00 95 GLU A N 1
ATOM 782 C CA . GLU A 1 95 ? 17.787 10.036 -23.897 1.00 72.00 95 GLU A CA 1
ATOM 783 C C . GLU A 1 95 ? 18.862 8.954 -24.108 1.00 72.00 95 GLU A C 1
ATOM 785 O O . GLU A 1 95 ? 19.217 8.648 -25.244 1.00 72.00 95 GLU A O 1
ATOM 790 N N . TYR A 1 96 ? 19.335 8.332 -23.024 1.00 68.69 96 TYR A N 1
ATOM 791 C CA . TYR A 1 96 ? 20.330 7.255 -23.049 1.00 68.69 96 TYR A CA 1
ATOM 792 C C . TYR A 1 96 ? 19.733 5.858 -22.827 1.00 68.69 96 TYR A C 1
ATOM 794 O O . TYR A 1 96 ? 20.479 4.881 -22.767 1.00 68.69 96 TYR A O 1
ATOM 802 N N . LEU A 1 97 ? 18.408 5.757 -22.683 1.00 73.81 97 LEU A N 1
ATOM 803 C CA . LEU A 1 97 ? 17.708 4.511 -22.383 1.00 73.81 97 LEU A CA 1
ATOM 804 C C . LEU A 1 97 ? 17.113 3.892 -23.651 1.00 73.81 97 LEU A C 1
ATOM 806 O O . LEU A 1 97 ? 16.568 4.562 -24.530 1.00 73.81 97 LEU A O 1
ATOM 810 N N . THR A 1 98 ? 17.165 2.570 -23.721 1.00 82.94 98 THR A N 1
ATOM 811 C CA . THR A 1 98 ? 16.457 1.776 -24.723 1.00 82.94 98 THR A CA 1
ATOM 812 C C . THR A 1 98 ? 14.938 1.964 -24.601 1.00 82.94 98 THR A C 1
ATOM 814 O O . THR A 1 98 ? 14.396 2.280 -23.540 1.00 82.94 98 THR A O 1
ATOM 817 N N . ALA A 1 99 ? 14.198 1.711 -25.685 1.00 81.56 99 ALA A N 1
ATOM 818 C CA . ALA A 1 99 ? 12.732 1.788 -25.669 1.00 81.56 99 ALA A CA 1
ATOM 819 C C . ALA A 1 99 ? 12.094 0.890 -24.585 1.00 81.56 99 ALA A C 1
ATOM 821 O O . ALA A 1 99 ? 11.065 1.245 -24.009 1.0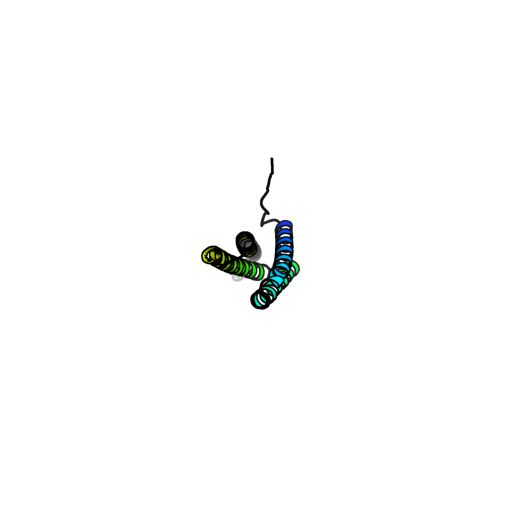0 81.56 99 ALA A O 1
ATOM 822 N N . LEU A 1 100 ? 12.729 -0.247 -24.276 1.00 79.56 100 LEU A N 1
ATOM 823 C CA . LEU A 1 100 ? 12.301 -1.165 -23.220 1.00 79.56 100 LEU A CA 1
ATOM 824 C C . LEU A 1 100 ? 12.470 -0.555 -21.818 1.00 79.56 100 LEU A C 1
ATOM 826 O O . LEU A 1 100 ? 11.579 -0.688 -20.982 1.00 79.56 100 LEU A O 1
ATOM 830 N N . GLU A 1 101 ? 13.567 0.162 -21.577 1.00 80.69 101 GLU A N 1
ATOM 831 C CA . GLU A 1 101 ? 13.834 0.878 -20.321 1.00 80.69 101 GLU A CA 1
ATOM 832 C C . GLU A 1 101 ? 12.872 2.042 -20.088 1.00 80.69 101 GLU A C 1
ATOM 834 O O . GLU A 1 101 ? 12.381 2.237 -18.969 1.00 80.69 101 GLU A O 1
ATOM 839 N N . ASN A 1 102 ? 12.519 2.765 -21.150 1.00 83.38 102 ASN A N 1
ATOM 840 C CA . ASN A 1 102 ? 11.496 3.804 -21.082 1.00 83.38 102 ASN A CA 1
ATOM 841 C C . ASN A 1 102 ? 10.110 3.210 -20.773 1.00 83.38 102 ASN A C 1
ATOM 843 O O . ASN A 1 102 ? 9.412 3.708 -19.887 1.00 83.38 102 ASN A O 1
ATOM 847 N N . LEU A 1 103 ? 9.734 2.094 -21.413 1.00 86.06 103 LEU A N 1
ATOM 848 C CA . LEU A 1 103 ? 8.492 1.373 -21.100 1.00 86.06 103 LEU A CA 1
ATOM 849 C C . LEU A 1 103 ? 8.473 0.878 -19.642 1.00 86.06 103 LEU A C 1
ATOM 851 O O . LEU A 1 103 ? 7.468 1.037 -18.943 1.00 86.06 103 LEU A O 1
ATOM 855 N N . GLY A 1 104 ? 9.591 0.324 -19.165 1.00 83.88 104 GLY A N 1
ATOM 856 C CA . GLY A 1 104 ? 9.763 -0.102 -17.776 1.00 83.88 104 GLY A CA 1
ATOM 857 C C . GLY A 1 104 ? 9.578 1.053 -16.793 1.00 83.88 104 GLY A C 1
ATOM 858 O O . GLY A 1 104 ? 8.866 0.912 -15.798 1.00 83.88 104 GLY A O 1
ATOM 859 N N . SER A 1 105 ? 10.127 2.226 -17.106 1.00 84.19 105 SER A N 1
ATOM 860 C CA . SER A 1 105 ? 9.991 3.430 -16.280 1.00 84.19 105 SER A CA 1
ATOM 861 C C . SER A 1 105 ? 8.543 3.924 -16.202 1.00 84.19 105 SER A C 1
ATOM 863 O O . SER A 1 105 ? 8.072 4.249 -15.109 1.00 84.19 105 SER A O 1
ATOM 865 N N . VAL A 1 106 ? 7.793 3.894 -17.311 1.00 88.69 106 VAL A N 1
ATOM 866 C CA . VAL A 1 106 ? 6.344 4.187 -17.320 1.00 88.69 106 VAL A CA 1
ATOM 867 C C . VAL A 1 106 ? 5.564 3.166 -16.482 1.00 88.69 106 VAL A C 1
ATOM 869 O O . VAL A 1 106 ? 4.690 3.548 -15.700 1.00 88.69 106 VAL A O 1
ATOM 872 N N . ALA A 1 107 ? 5.900 1.877 -16.575 1.00 87.62 107 ALA A N 1
ATOM 873 C CA . ALA A 1 107 ? 5.264 0.833 -15.769 1.00 87.62 107 ALA A CA 1
ATOM 874 C C . ALA A 1 107 ? 5.539 1.007 -14.261 1.00 87.62 107 ALA A C 1
ATOM 876 O O . AL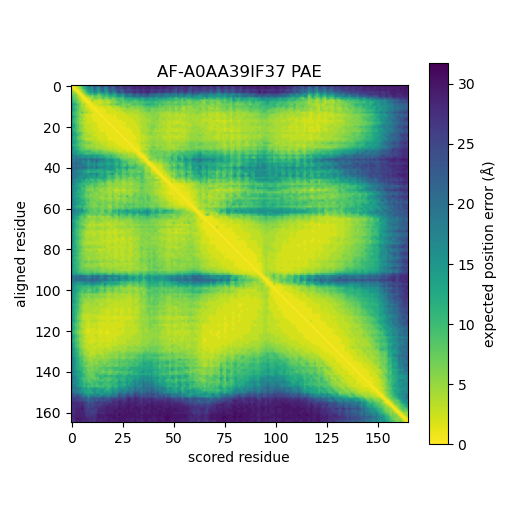A A 1 107 ? 4.628 0.851 -13.444 1.00 87.62 107 ALA A O 1
ATOM 877 N N . ILE A 1 108 ? 6.765 1.391 -13.883 1.00 85.81 108 ILE A N 1
ATOM 878 C CA . ILE A 1 108 ? 7.136 1.763 -12.505 1.00 85.81 108 ILE A CA 1
ATOM 879 C C . ILE A 1 108 ? 6.297 2.961 -12.036 1.00 85.81 108 ILE A C 1
ATOM 881 O O . ILE A 1 108 ? 5.802 2.938 -10.907 1.00 85.81 108 ILE A O 1
ATOM 885 N N . CYS A 1 109 ? 6.077 3.963 -12.896 1.00 90.12 109 CYS A N 1
ATOM 886 C CA . CYS A 1 109 ? 5.222 5.113 -12.589 1.00 90.12 109 CYS A CA 1
ATOM 887 C C . CYS A 1 109 ? 3.790 4.666 -12.266 1.00 90.12 109 CYS A C 1
ATOM 889 O O . CYS A 1 109 ? 3.266 4.973 -11.194 1.00 90.12 109 CYS A O 1
ATOM 891 N N . ALA A 1 110 ? 3.176 3.865 -13.140 1.00 90.94 110 ALA A N 1
ATOM 892 C CA . ALA A 1 110 ? 1.819 3.356 -12.936 1.00 90.94 110 ALA A CA 1
ATOM 893 C C . ALA A 1 110 ? 1.702 2.505 -11.657 1.00 90.94 110 ALA A C 1
ATOM 895 O O . ALA A 1 110 ? 0.757 2.664 -10.880 1.00 90.94 110 ALA A O 1
ATOM 896 N N . LEU A 1 111 ? 2.696 1.649 -11.390 1.00 89.38 111 LEU A N 1
ATOM 897 C CA . LEU A 1 111 ? 2.776 0.874 -10.150 1.00 89.38 111 LEU A CA 1
ATOM 898 C C . LEU A 1 111 ? 2.892 1.770 -8.916 1.00 89.38 111 LEU A C 1
ATOM 900 O O . LEU A 1 111 ? 2.275 1.470 -7.895 1.00 89.38 111 LEU A O 1
ATOM 904 N N . SER A 1 112 ? 3.660 2.859 -8.990 1.00 90.81 112 SER A N 1
ATOM 905 C CA . SER A 1 112 ? 3.774 3.806 -7.880 1.00 90.81 112 SER A CA 1
ATOM 906 C C . SER A 1 112 ? 2.416 4.427 -7.550 1.00 90.81 112 SER A C 1
ATOM 908 O O . SER A 1 112 ? 1.978 4.334 -6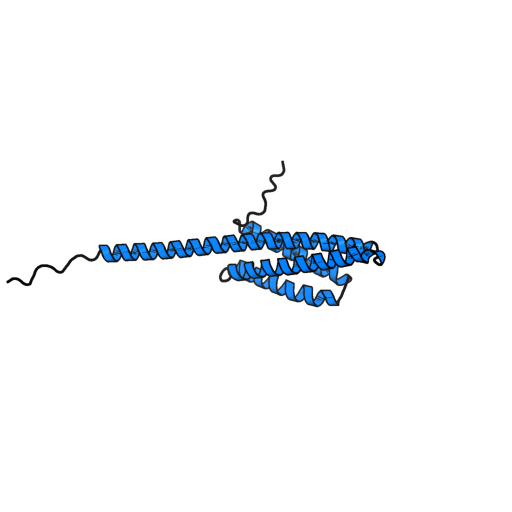.409 1.00 90.81 112 SER A O 1
ATOM 910 N N . LEU A 1 113 ? 1.670 4.906 -8.552 1.00 93.81 113 LEU A N 1
ATOM 911 C CA . LEU A 1 113 ? 0.323 5.451 -8.357 1.00 93.81 113 LEU A CA 1
ATOM 912 C C . LEU A 1 113 ? -0.631 4.415 -7.749 1.00 93.81 113 LEU A C 1
ATOM 914 O O . LEU A 1 113 ? -1.386 4.735 -6.830 1.00 93.81 113 LEU A O 1
ATOM 918 N N . TYR A 1 114 ? -0.554 3.160 -8.199 1.00 93.00 114 TYR A N 1
ATOM 919 C CA . TYR A 1 114 ? -1.316 2.063 -7.603 1.00 93.00 114 TYR A CA 1
ATOM 920 C C . TYR A 1 114 ? -0.963 1.846 -6.121 1.00 93.00 114 TYR A C 1
ATOM 922 O O . TYR A 1 114 ? -1.855 1.731 -5.281 1.00 93.00 114 TYR A O 1
ATOM 930 N N . TYR A 1 115 ? 0.322 1.819 -5.754 1.00 90.62 115 TYR A N 1
ATOM 931 C CA . TYR A 1 115 ? 0.710 1.668 -4.348 1.00 90.62 115 TYR A CA 1
ATOM 932 C C . TYR A 1 115 ? 0.337 2.885 -3.497 1.00 90.62 115 TYR A C 1
ATOM 934 O O . TYR A 1 115 ? -0.028 2.699 -2.336 1.00 90.62 115 TYR A O 1
ATOM 942 N N . GLY A 1 116 ? 0.364 4.093 -4.062 1.00 92.62 116 GLY A N 1
ATOM 943 C CA . GLY A 1 116 ? -0.151 5.302 -3.420 1.00 92.62 116 GLY A CA 1
ATOM 944 C C . GLY A 1 116 ? -1.655 5.211 -3.156 1.00 92.62 116 GLY A C 1
ATOM 945 O O . GLY A 1 116 ? -2.110 5.506 -2.051 1.00 92.62 116 GLY A O 1
ATOM 946 N N . TYR A 1 117 ? -2.421 4.694 -4.120 1.00 92.88 117 TYR A N 1
ATOM 947 C CA . TYR A 1 117 ? -3.844 4.396 -3.941 1.00 92.88 117 TYR A CA 1
ATOM 948 C C . TYR A 1 117 ? -4.086 3.384 -2.811 1.00 92.88 117 TYR A C 1
ATOM 950 O O . TYR A 1 117 ? -4.941 3.592 -1.948 1.00 92.88 117 TYR A O 1
ATOM 958 N N . VAL A 1 118 ? -3.304 2.303 -2.770 1.00 91.44 118 VAL A N 1
ATOM 959 C CA . VAL A 1 118 ? -3.393 1.300 -1.700 1.00 91.44 118 VAL A CA 1
ATOM 960 C C . VAL A 1 118 ? -3.049 1.917 -0.342 1.00 91.44 118 VAL A C 1
ATOM 962 O O . VAL A 1 118 ? -3.756 1.671 0.634 1.00 91.44 118 VAL A O 1
ATOM 965 N N . ALA A 1 119 ? -2.006 2.746 -0.269 1.00 92.75 119 ALA A N 1
ATOM 966 C CA . ALA A 1 119 ? -1.636 3.452 0.954 1.00 92.75 119 ALA A CA 1
ATOM 967 C C . ALA A 1 119 ? -2.783 4.335 1.462 1.00 92.75 119 ALA A C 1
ATOM 969 O O . ALA A 1 119 ? -3.136 4.274 2.640 1.00 92.75 119 ALA A O 1
ATOM 970 N N . TYR A 1 120 ? -3.415 5.087 0.559 1.00 93.00 120 TYR A N 1
ATOM 971 C CA . T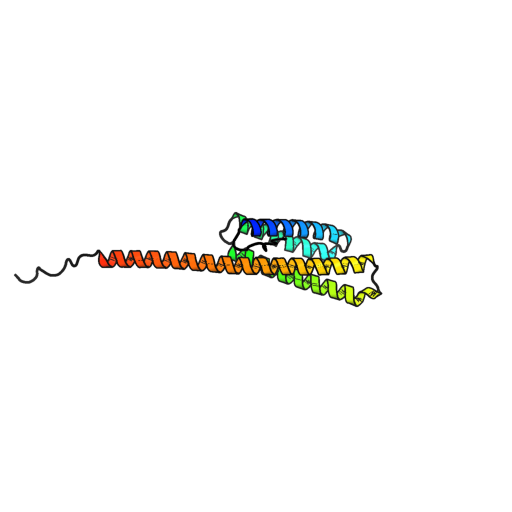YR A 1 120 ? -4.586 5.905 0.858 1.00 93.00 120 TYR A CA 1
ATOM 972 C C . TYR A 1 120 ? -5.753 5.064 1.397 1.00 93.00 120 TYR A C 1
ATOM 974 O O . TYR A 1 120 ? -6.318 5.385 2.444 1.00 93.00 120 TYR A O 1
ATOM 982 N N . PHE A 1 121 ? -6.074 3.941 0.748 1.00 93.12 121 PHE A N 1
ATOM 983 C CA . PHE A 1 121 ? -7.123 3.033 1.218 1.00 93.12 121 PHE A CA 1
ATOM 984 C C . PHE A 1 121 ? -6.845 2.512 2.637 1.00 93.12 121 PHE A C 1
ATOM 986 O O . PHE A 1 121 ? -7.716 2.582 3.506 1.00 93.12 121 PHE A O 1
ATOM 993 N N . PHE A 1 122 ? -5.630 2.020 2.902 1.00 90.44 122 PHE A N 1
ATOM 994 C CA . PHE A 1 122 ? -5.274 1.485 4.220 1.00 90.44 122 PHE A CA 1
ATOM 995 C C . PHE A 1 122 ? -5.152 2.573 5.293 1.00 90.44 122 PHE A C 1
ATOM 997 O O . PHE A 1 122 ? -5.442 2.303 6.457 1.00 90.44 122 PHE A O 1
ATOM 1004 N N . TYR A 1 123 ? -4.816 3.809 4.920 1.00 93.00 123 TYR A N 1
ATOM 1005 C CA . TYR A 1 123 ? -4.893 4.961 5.817 1.00 93.00 123 TYR A CA 1
ATOM 1006 C C . TYR A 1 123 ? -6.340 5.249 6.246 1.00 93.00 123 TYR A C 1
ATOM 1008 O O . TYR A 1 123 ? -6.616 5.427 7.434 1.00 93.00 123 TYR A O 1
ATOM 1016 N N . HIS A 1 124 ? -7.287 5.225 5.304 1.00 91.50 124 HIS A N 1
ATOM 1017 C CA . HIS A 1 124 ? -8.709 5.364 5.626 1.00 91.50 124 HIS A CA 1
ATOM 1018 C C . HIS A 1 124 ? -9.240 4.186 6.448 1.00 91.50 124 HIS A C 1
ATOM 1020 O O . HIS A 1 124 ? -10.014 4.395 7.383 1.00 91.50 124 HIS A O 1
ATOM 1026 N N . TYR A 1 125 ? -8.786 2.965 6.161 1.00 90.31 125 TYR A N 1
ATOM 1027 C CA . TYR A 1 125 ? -9.105 1.796 6.979 1.00 90.31 125 TYR A CA 1
ATOM 1028 C C . TYR A 1 125 ? -8.575 1.941 8.414 1.00 90.31 125 TYR A C 1
ATOM 1030 O O . TYR A 1 125 ? -9.310 1.700 9.368 1.00 90.31 125 TYR A O 1
ATOM 1038 N N . HIS A 1 126 ? -7.346 2.430 8.587 1.00 90.94 126 HIS A N 1
ATOM 1039 C CA . HIS A 1 126 ? -6.780 2.745 9.900 1.00 90.94 126 HIS A CA 1
ATOM 1040 C C . HIS A 1 126 ? -7.611 3.795 10.655 1.00 90.94 126 HIS A C 1
ATOM 1042 O O . HIS A 1 126 ? -7.913 3.619 11.836 1.00 90.94 126 HIS A O 1
ATOM 1048 N N . ALA A 1 127 ? -8.024 4.873 9.981 1.00 90.38 127 ALA A N 1
ATOM 1049 C CA . ALA A 1 127 ? -8.879 5.896 10.581 1.00 90.38 127 ALA A CA 1
ATOM 1050 C C . ALA A 1 127 ? -10.247 5.331 11.005 1.00 90.38 127 ALA A C 1
ATOM 1052 O O . ALA A 1 127 ? -10.747 5.667 12.080 1.00 90.38 127 ALA A O 1
ATOM 1053 N N . HIS A 1 128 ? -10.824 4.441 10.192 1.00 90.19 128 HIS A N 1
ATOM 1054 C CA . HIS A 1 128 ? -12.057 3.731 10.522 1.00 90.19 128 HIS A CA 1
ATOM 1055 C C . HIS A 1 128 ? -11.882 2.834 11.756 1.00 90.19 128 HIS A C 1
ATOM 1057 O O . HIS A 1 128 ? -12.673 2.933 12.691 1.00 90.19 128 HIS A O 1
ATOM 1063 N N . LEU A 1 129 ? -10.822 2.020 11.809 1.00 88.00 129 LEU A N 1
ATOM 1064 C CA . LEU A 1 129 ? -10.514 1.180 12.973 1.00 88.00 129 LEU A CA 1
ATOM 1065 C C . LEU A 1 129 ? -10.346 2.012 14.251 1.00 88.00 129 LEU A C 1
ATOM 1067 O O . LEU A 1 129 ? -10.936 1.678 15.275 1.00 88.00 129 LEU A O 1
ATOM 1071 N N . LYS A 1 130 ? -9.630 3.142 14.174 1.00 90.00 130 LYS A N 1
ATOM 1072 C CA . LYS A 1 130 ? -9.446 4.061 15.308 1.00 90.00 130 LYS A CA 1
ATOM 1073 C C . LYS A 1 130 ? -10.776 4.598 15.838 1.00 90.00 130 LYS A C 1
ATOM 1075 O O . LYS A 1 130 ? -10.933 4.781 17.043 1.00 90.00 130 LYS A O 1
ATOM 1080 N N . LYS A 1 131 ? -11.723 4.884 14.938 1.00 89.38 131 LYS A N 1
ATOM 1081 C CA . LYS A 1 131 ? -13.064 5.341 15.311 1.00 89.38 131 LYS A CA 1
ATOM 1082 C C . LYS A 1 131 ? -13.839 4.233 16.028 1.00 89.38 131 LYS A C 1
ATOM 1084 O O . LYS A 1 131 ? -14.326 4.472 17.124 1.00 89.38 131 LYS A O 1
ATOM 1089 N N . VAL A 1 132 ? -13.877 3.031 15.452 1.00 88.69 132 VAL A N 1
ATOM 1090 C CA . VAL A 1 132 ? -14.569 1.870 16.042 1.00 88.69 132 VAL A CA 1
ATOM 1091 C C . VAL A 1 132 ? -14.015 1.528 17.428 1.00 88.69 132 VAL A C 1
ATOM 1093 O O . VAL A 1 132 ? -14.783 1.271 18.349 1.00 88.69 132 VAL A O 1
ATOM 1096 N N . GLU A 1 133 ? -12.694 1.571 17.605 1.00 86.50 133 GLU A N 1
ATOM 1097 C CA . GLU A 1 133 ? -12.052 1.319 18.900 1.00 86.50 133 GLU A CA 1
ATOM 1098 C C . GLU A 1 133 ? -12.431 2.378 19.946 1.00 86.50 133 GLU A C 1
ATOM 1100 O O . GLU A 1 133 ? -12.769 2.041 21.081 1.00 86.50 133 GLU A O 1
ATOM 1105 N N . LYS A 1 134 ? -12.446 3.659 19.558 1.00 87.56 134 LYS A N 1
ATOM 1106 C CA . LYS A 1 134 ? -12.872 4.752 20.440 1.00 87.56 134 LYS A CA 1
ATOM 1107 C C . LYS A 1 134 ? -14.339 4.609 20.861 1.00 87.56 134 LYS A C 1
ATOM 1109 O O . LYS A 1 134 ? -14.647 4.820 22.033 1.00 87.56 134 LYS A O 1
ATOM 1114 N N . ASP A 1 135 ? -15.213 4.254 19.923 1.00 88.88 135 ASP A N 1
ATOM 1115 C CA . ASP A 1 135 ? -16.646 4.084 20.177 1.00 88.88 135 ASP A CA 1
ATOM 1116 C C . ASP A 1 135 ? -16.894 2.900 21.135 1.00 88.88 135 ASP A C 1
ATOM 1118 O O . ASP A 1 135 ? -17.653 3.035 22.093 1.00 88.88 135 ASP A O 1
ATOM 1122 N N . ALA A 1 136 ? -16.169 1.787 20.969 1.00 87.12 136 ALA A N 1
ATOM 1123 C CA . ALA A 1 136 ? -16.249 0.633 21.870 1.00 87.12 136 ALA A CA 1
ATOM 1124 C C . ALA A 1 136 ? -15.772 0.955 23.300 1.00 87.12 136 ALA A C 1
ATOM 1126 O O . ALA A 1 136 ? -16.397 0.542 24.277 1.00 87.12 136 ALA A O 1
ATOM 1127 N N . ILE A 1 137 ? -14.682 1.719 23.448 1.00 87.62 137 ILE A N 1
ATOM 1128 C CA . ILE A 1 137 ? -14.196 2.160 24.768 1.00 87.62 137 ILE A CA 1
ATOM 1129 C C . ILE A 1 137 ? -15.230 3.062 25.452 1.00 87.62 137 ILE A C 1
ATOM 1131 O O . ILE A 1 137 ? -15.458 2.935 26.658 1.00 87.62 137 ILE A O 1
ATOM 1135 N N . LEU A 1 138 ? -15.861 3.963 24.693 1.00 90.12 138 LEU A N 1
ATOM 1136 C CA . LEU A 1 138 ? -16.889 4.857 25.218 1.00 90.12 138 LEU A CA 1
ATOM 1137 C C . LEU A 1 138 ? -18.113 4.074 25.711 1.00 90.12 138 LEU A C 1
ATOM 1139 O O . LEU A 1 138 ? -18.599 4.343 26.807 1.00 90.12 138 LEU A O 1
ATOM 1143 N N . GLU A 1 139 ? -18.564 3.073 24.953 1.00 89.56 139 GLU A N 1
ATOM 1144 C CA . GLU A 1 139 ? -19.684 2.206 25.337 1.00 89.56 139 GLU A CA 1
ATOM 1145 C C . GLU A 1 139 ? -19.394 1.434 26.635 1.00 89.56 139 GLU A C 1
ATOM 1147 O O . GLU A 1 139 ? -20.222 1.406 27.550 1.00 89.56 139 GLU A O 1
ATOM 1152 N N . VAL A 1 140 ? -18.182 0.881 26.771 1.00 89.12 140 VAL A N 1
ATOM 1153 C CA . VAL A 1 140 ? -17.746 0.216 28.010 1.00 89.12 140 VAL A CA 1
ATOM 1154 C C . VAL A 1 140 ? -17.739 1.201 29.181 1.00 89.12 140 VAL A C 1
ATOM 1156 O O . VAL A 1 140 ? -18.281 0.891 30.243 1.00 89.12 140 VAL A O 1
ATOM 1159 N N . TYR A 1 141 ? -17.195 2.405 28.998 1.00 89.44 141 TYR A N 1
ATOM 1160 C CA . TYR A 1 141 ? -17.171 3.427 30.046 1.00 89.44 141 TYR A CA 1
ATOM 1161 C C . TYR A 1 141 ? -18.582 3.851 30.484 1.00 89.44 141 TYR A C 1
ATOM 1163 O O . TYR A 1 141 ? -18.868 3.939 31.681 1.00 89.44 141 TYR A O 1
ATOM 1171 N N . GLU A 1 142 ? -19.492 4.063 29.531 1.00 90.88 142 GLU A N 1
ATOM 1172 C CA . GLU A 1 142 ? -20.890 4.373 29.831 1.00 90.88 142 GLU A CA 1
ATOM 1173 C C . GLU A 1 142 ? -21.593 3.231 30.568 1.00 90.88 142 GLU A C 1
ATOM 1175 O O . GLU A 1 142 ? -22.367 3.493 31.493 1.00 90.88 142 GLU A O 1
ATOM 1180 N N . SER A 1 143 ? -21.314 1.976 30.208 1.00 89.00 143 SER A N 1
ATOM 1181 C CA . SER A 1 143 ? -21.894 0.811 30.882 1.00 89.00 143 SER A CA 1
ATOM 1182 C C . SER A 1 143 ? -21.465 0.722 32.353 1.00 89.00 143 SER A C 1
ATOM 1184 O O . SER A 1 143 ? -22.319 0.558 33.227 1.00 89.00 143 SER A O 1
ATOM 1186 N N . ILE A 1 144 ? -20.178 0.950 32.649 1.00 90.06 144 ILE A N 1
ATOM 1187 C CA . ILE A 1 144 ? -19.636 0.981 34.018 1.00 90.06 144 ILE A CA 1
ATOM 1188 C C . ILE A 1 144 ? -20.273 2.123 34.813 1.00 90.06 144 ILE A C 1
ATOM 1190 O O . ILE A 1 144 ? -20.721 1.926 35.943 1.00 90.06 144 ILE A O 1
ATOM 1194 N N . ARG A 1 145 ? -20.379 3.313 34.211 1.00 88.81 145 ARG A N 1
ATOM 1195 C CA . ARG A 1 145 ? -21.011 4.471 34.853 1.00 88.81 145 ARG A CA 1
ATOM 1196 C C . ARG A 1 145 ? -22.470 4.181 35.218 1.00 88.81 145 ARG A C 1
ATOM 1198 O O . ARG A 1 145 ? -22.889 4.494 36.330 1.00 88.81 145 ARG A O 1
ATOM 1205 N N . ARG A 1 146 ? -23.245 3.563 34.317 1.00 86.75 146 ARG A N 1
ATOM 1206 C CA . ARG A 1 146 ? -24.645 3.175 34.587 1.00 86.75 146 ARG A CA 1
ATOM 1207 C C . ARG A 1 146 ? -24.746 2.157 35.727 1.00 86.75 146 ARG A C 1
ATOM 1209 O O . ARG A 1 146 ? -25.612 2.316 36.583 1.00 86.75 146 ARG A O 1
ATOM 1216 N N . GLN A 1 147 ? -23.849 1.170 35.775 1.00 86.25 147 GLN A N 1
ATOM 1217 C CA . GLN A 1 147 ? -23.794 0.195 36.871 1.00 86.25 147 GLN A CA 1
ATOM 1218 C C . GLN A 1 147 ? -23.485 0.858 38.222 1.00 86.25 147 GLN A C 1
ATOM 1220 O O . GLN A 1 147 ? -24.147 0.556 39.214 1.00 86.25 147 GLN A O 1
ATOM 1225 N N . GLN A 1 148 ? -22.548 1.812 38.259 1.00 83.75 148 GLN A N 1
ATOM 1226 C CA . GLN A 1 148 ? -22.239 2.569 39.478 1.00 83.75 148 GLN A CA 1
ATOM 1227 C C . GLN A 1 148 ? -23.442 3.386 39.966 1.00 83.75 148 GLN A C 1
ATOM 1229 O O . GLN A 1 148 ? -23.779 3.320 41.145 1.00 83.75 148 GLN A O 1
ATOM 1234 N N . TYR A 1 149 ? -24.149 4.088 39.071 1.00 80.56 149 TYR A N 1
ATOM 1235 C CA . TYR A 1 149 ? -25.366 4.821 39.448 1.00 80.56 149 TYR A CA 1
ATOM 1236 C C . TYR A 1 149 ? -26.451 3.908 40.031 1.00 80.56 149 TYR A C 1
ATOM 1238 O O . TYR A 1 149 ? -27.107 4.289 41.003 1.00 80.56 149 TYR A O 1
ATOM 1246 N N . GLN A 1 150 ? -26.639 2.710 39.469 1.00 77.81 150 GLN A N 1
ATOM 1247 C CA . GLN A 1 150 ? -27.606 1.736 39.982 1.00 77.81 150 GLN A CA 1
ATOM 1248 C C . GLN A 1 150 ? -27.215 1.204 41.369 1.00 77.81 150 GLN A C 1
ATOM 1250 O O . GLN A 1 150 ? -28.081 1.065 42.227 1.00 77.81 150 GLN A O 1
ATOM 1255 N N . GLN A 1 151 ? -25.926 0.976 41.639 1.00 74.62 151 GLN A N 1
ATOM 1256 C CA . GLN A 1 151 ? -25.464 0.577 42.975 1.00 74.62 151 GLN A CA 1
ATOM 1257 C C . GLN A 1 151 ? -25.630 1.692 44.019 1.00 74.62 151 GLN A C 1
ATOM 1259 O O . GLN A 1 151 ? -26.046 1.413 45.141 1.00 74.62 151 GLN A O 1
ATOM 1264 N N . THR A 1 152 ? -25.364 2.954 43.666 1.00 69.06 152 THR A N 1
ATOM 1265 C CA . THR A 1 152 ? -25.520 4.088 44.598 1.00 69.06 152 THR A CA 1
ATOM 1266 C C . THR A 1 152 ? -26.987 4.409 44.906 1.00 69.06 152 THR A C 1
ATOM 1268 O O . THR A 1 152 ? -27.294 4.876 45.996 1.00 69.06 152 THR A O 1
ATOM 1271 N N . THR A 1 153 ? -27.909 4.150 43.974 1.00 67.19 153 THR A N 1
ATOM 1272 C CA . THR A 1 153 ? -29.355 4.370 44.189 1.00 67.19 153 THR A CA 1
ATOM 1273 C C . THR A 1 153 ? -30.069 3.194 44.859 1.00 67.19 153 THR A C 1
ATOM 1275 O O . THR A 1 153 ? -31.167 3.382 45.376 1.00 67.19 153 THR A O 1
ATOM 1278 N N . ALA A 1 154 ? -29.454 2.008 44.890 1.00 59.91 1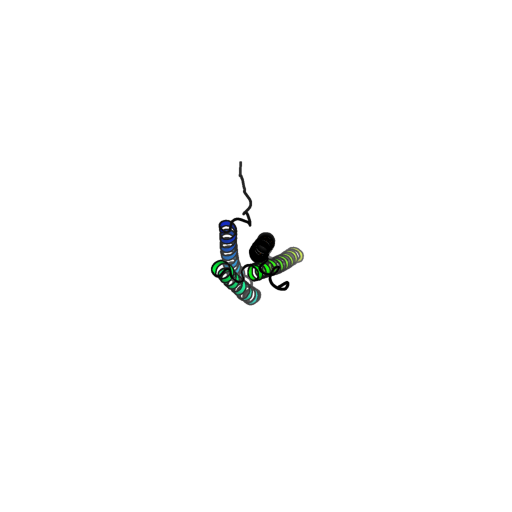54 ALA A N 1
ATOM 1279 C CA . ALA A 1 154 ? -30.005 0.813 45.528 1.00 59.91 154 ALA A CA 1
ATOM 1280 C C . ALA A 1 154 ? -29.593 0.625 47.000 1.00 59.91 154 ALA A C 1
ATOM 1282 O O . ALA A 1 154 ? -30.123 -0.280 47.640 1.00 59.91 154 ALA A O 1
ATOM 1283 N N . GLN A 1 155 ? -28.691 1.444 47.562 1.00 51.75 155 GLN A N 1
ATOM 1284 C CA . GLN A 1 155 ? -28.469 1.448 49.013 1.00 51.7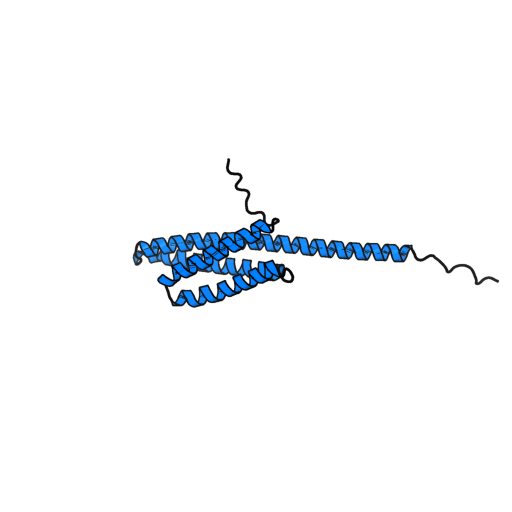5 155 GLN A CA 1
ATOM 1285 C C . GLN A 1 155 ? -29.658 2.128 49.715 1.00 51.75 155 GLN A C 1
ATOM 1287 O O . GLN A 1 155 ? -29.872 3.329 49.520 1.00 51.75 155 GLN A O 1
ATOM 1292 N N . PRO A 1 156 ? -30.444 1.400 50.532 1.00 50.78 156 PRO A N 1
ATOM 1293 C CA . PRO A 1 156 ? -31.466 2.017 51.362 1.00 50.78 156 PRO A CA 1
ATOM 1294 C C . PRO A 1 156 ? -30.786 2.942 52.371 1.00 50.78 156 PRO A C 1
ATOM 1296 O O . PRO A 1 156 ? -29.734 2.612 52.916 1.00 50.78 156 PRO A O 1
ATOM 1299 N N . LYS A 1 157 ? -31.414 4.084 52.662 1.00 55.88 157 LYS A N 1
ATOM 1300 C CA . LYS A 1 157 ? -31.122 4.873 53.864 1.00 55.88 157 LYS A CA 1
ATOM 1301 C C . LYS A 1 157 ? -31.527 4.068 55.111 1.00 55.88 157 LYS A C 1
ATOM 1303 O O . LYS A 1 157 ? -32.533 4.382 55.736 1.00 55.88 157 LYS A O 1
ATOM 1308 N N . GLU A 1 158 ? -30.782 3.031 55.470 1.00 54.72 158 GLU A N 1
ATOM 1309 C CA . GLU A 1 158 ? -30.785 2.498 56.835 1.00 54.72 158 GLU A CA 1
ATOM 1310 C C . GLU A 1 158 ? -29.737 3.259 57.644 1.00 54.72 158 GLU A C 1
ATOM 1312 O O . GLU A 1 158 ? -28.627 2.792 57.827 1.00 54.72 158 GLU A O 1
ATOM 1317 N N . GLU A 1 159 ? -30.078 4.479 58.059 1.00 51.75 159 GLU A N 1
ATOM 1318 C CA . GLU A 1 159 ? -29.582 5.086 59.302 1.00 51.75 159 GLU A CA 1
ATOM 1319 C C . GLU A 1 159 ? -30.275 6.439 59.489 1.00 51.75 159 GLU A C 1
ATOM 1321 O O . GLU A 1 159 ? -29.782 7.504 59.129 1.00 51.75 159 GLU A O 1
ATOM 1326 N N . ASN A 1 160 ? -31.501 6.392 60.001 1.00 53.84 160 ASN A N 1
ATOM 1327 C CA . ASN A 1 160 ? -32.021 7.462 60.841 1.00 53.84 160 ASN A CA 1
ATOM 1328 C C . ASN A 1 160 ? -33.194 6.902 61.640 1.00 53.84 160 ASN A C 1
ATOM 1330 O O . ASN A 1 160 ? -34.304 6.792 61.124 1.00 53.84 160 ASN A O 1
ATOM 1334 N N . GLY A 1 161 ? -32.943 6.538 62.897 1.00 54.88 161 GLY A N 1
ATOM 1335 C CA . GLY A 1 161 ? -34.034 6.260 63.828 1.00 54.88 161 GLY A CA 1
ATOM 1336 C C . GLY A 1 161 ? -33.736 5.290 64.963 1.00 54.88 161 GLY A C 1
ATOM 1337 O O . GLY A 1 161 ? -34.522 4.376 65.151 1.00 54.88 161 GLY A O 1
ATOM 1338 N N . SER A 1 162 ? -32.654 5.460 65.733 1.00 52.50 162 SER A N 1
ATOM 1339 C CA . SER A 1 162 ? -32.592 4.891 67.094 1.00 52.50 162 SER A CA 1
ATOM 1340 C C . SER A 1 162 ? -31.496 5.543 67.948 1.00 52.50 162 SER A C 1
ATOM 1342 O O . SER A 1 162 ? -30.528 4.900 68.337 1.00 52.50 162 SER A O 1
ATOM 1344 N N . ALA A 1 163 ? -31.634 6.836 68.240 1.00 51.59 163 ALA A N 1
ATOM 1345 C CA . ALA A 1 163 ? -30.878 7.495 69.311 1.00 51.59 163 ALA A CA 1
ATOM 1346 C C . ALA A 1 163 ? -31.715 8.632 69.916 1.00 51.59 163 ALA A C 1
ATOM 1348 O O . ALA A 1 163 ? -31.318 9.790 69.911 1.00 51.59 163 ALA A O 1
ATOM 1349 N N . LEU A 1 164 ? -32.932 8.301 70.345 1.00 54.03 164 LEU A N 1
ATOM 1350 C CA . LEU A 1 164 ? -33.792 9.147 71.175 1.00 54.03 164 LEU A CA 1
ATOM 1351 C C . LEU A 1 164 ? -34.752 8.217 71.927 1.00 54.03 164 LEU A C 1
ATOM 1353 O O . LEU A 1 164 ? -35.912 8.059 71.556 1.00 54.03 164 LEU A O 1
ATOM 1357 N N . ALA A 1 165 ? -34.210 7.534 72.930 1.00 49.62 165 ALA A N 1
ATOM 1358 C CA . ALA A 1 165 ? -34.946 6.906 74.020 1.00 49.62 165 ALA A CA 1
ATOM 1359 C C . ALA A 1 165 ? -34.038 6.891 75.253 1.00 49.62 165 ALA A C 1
ATOM 1361 O O . ALA A 1 165 ? -32.857 6.507 75.085 1.00 49.62 165 ALA A O 1
#

pLDDT: mean 79.25, std 12.92, range [35.38, 93.81]

Organism: NCBI:txid289476

Secondary structure (DSSP, 8-state):
--------TT-HHHHHHHHHHHHHHHHHHHHHHHTT-HHHHHHHHHHHHHHHHHHHHHHHH-TTHHHHHHHHHHHHHHHHHHHHHHHHHHHHTGGGS-HHHHHHHHHHHHHHHHHHHHHHHHHHHHHHHHHHHHHHHHHHHHHHHHHHHHHHHHS----SS-S--